Protein AF-A0A7Y5W1D4-F1 (afdb_monomer_lite)

Secondary structure (DSSP, 8-state):
-----HHHHHHHHHHHHHHHHHHHHHHHHH--GGGHHHHHHHHHHHHHHHHHHHTTTS-PPPP----

Radius of gyration: 18.23 Å; chains: 1; bounding box: 48×29×47 Å

pLDDT: mean 84.53, std 14.9, range [45.34, 97.25]

Structure (mmCIF, N/CA/C/O backbone):
data_AF-A0A7Y5W1D4-F1
#
_entry.id   AF-A0A7Y5W1D4-F1
#
loop_
_atom_site.group_PDB
_atom_site.id
_atom_site.type_symbol
_atom_site.label_atom_id
_atom_site.label_alt_id
_atom_site.label_comp_id
_atom_site.label_asym_id
_atom_site.label_entity_id
_atom_site.label_seq_id
_atom_site.pdbx_PDB_ins_code
_atom_site.Cartn_x
_atom_site.Cartn_y
_atom_site.Cartn_z
_atom_site.occupancy
_atom_site.B_iso_or_equiv
_atom_site.auth_seq_id
_atom_site.auth_comp_id
_atom_site.auth_asym_id
_atom_site.auth_atom_id
_atom_site.pdbx_PDB_model_num
ATOM 1 N N . MET A 1 1 ? -8.490 -9.221 22.657 1.00 45.34 1 MET A N 1
ATOM 2 C CA . MET A 1 1 ? -9.230 -8.044 22.160 1.00 45.34 1 MET A CA 1
ATOM 3 C C . MET A 1 1 ? -8.250 -7.190 21.372 1.00 45.34 1 MET A C 1
ATOM 5 O O . MET A 1 1 ? -7.592 -6.336 21.952 1.00 45.34 1 MET A O 1
ATOM 9 N N . LEU A 1 2 ? -8.051 -7.480 20.085 1.00 58.78 2 LEU A N 1
ATOM 10 C CA . LEU A 1 2 ? -7.387 -6.522 19.201 1.00 58.78 2 LEU A CA 1
ATOM 11 C C . LEU A 1 2 ? -8.448 -5.477 18.859 1.00 58.78 2 LEU A C 1
ATOM 13 O O . LEU A 1 2 ? -9.251 -5.673 17.956 1.00 58.78 2 LEU A O 1
ATOM 17 N N . THR A 1 3 ? -8.538 -4.428 19.674 1.00 68.25 3 THR A N 1
ATOM 18 C CA . THR A 1 3 ? -9.450 -3.316 19.399 1.00 68.25 3 THR A CA 1
ATOM 19 C C . THR A 1 3 ? -8.963 -2.585 18.155 1.00 68.25 3 THR A C 1
ATOM 21 O O . THR A 1 3 ? -7.776 -2.268 18.043 1.00 68.25 3 THR A O 1
ATOM 24 N N . PHE A 1 4 ? -9.880 -2.304 17.231 1.00 77.69 4 PHE A N 1
ATOM 25 C CA . PHE A 1 4 ? -9.584 -1.524 16.036 1.00 77.69 4 PHE A CA 1
ATOM 26 C C . PHE A 1 4 ? -9.023 -0.142 16.409 1.00 77.69 4 PHE A C 1
ATOM 28 O O . PHE A 1 4 ? -9.612 0.587 17.208 1.00 77.69 4 PHE A O 1
ATOM 35 N N . SER A 1 5 ? -7.876 0.219 15.828 1.00 85.50 5 SER A N 1
ATOM 36 C CA . SER A 1 5 ? -7.211 1.506 16.051 1.00 85.50 5 SER A CA 1
ATOM 37 C C . SER A 1 5 ? -7.128 2.294 14.750 1.00 85.50 5 SER A C 1
ATOM 39 O O . SER A 1 5 ? -6.389 1.930 13.834 1.00 85.50 5 SER A O 1
ATOM 41 N N . TRP A 1 6 ? -7.842 3.420 14.696 1.00 83.31 6 TRP A N 1
ATOM 42 C CA . TRP A 1 6 ? -7.844 4.333 13.549 1.00 83.31 6 TRP A CA 1
ATOM 43 C C . TRP A 1 6 ? -6.452 4.871 13.201 1.00 83.31 6 TRP A C 1
ATOM 45 O O . TRP A 1 6 ? -6.117 5.002 12.026 1.00 83.31 6 TRP A O 1
ATOM 55 N N . GLY A 1 7 ? -5.617 5.148 14.208 1.00 89.06 7 GLY A N 1
ATOM 56 C CA . GLY A 1 7 ? -4.248 5.615 13.980 1.00 89.06 7 GLY A CA 1
ATOM 57 C C . GLY A 1 7 ? -3.387 4.554 13.293 1.00 89.06 7 GLY A C 1
ATOM 58 O O . GLY A 1 7 ? -2.721 4.844 12.302 1.00 89.06 7 GLY A O 1
ATOM 59 N N . ALA A 1 8 ? -3.455 3.308 13.770 1.00 86.69 8 ALA A N 1
ATOM 60 C CA . ALA A 1 8 ? -2.738 2.194 13.153 1.00 86.69 8 ALA A CA 1
ATOM 61 C C . ALA A 1 8 ? -3.238 1.915 11.726 1.00 86.69 8 ALA A C 1
ATOM 63 O O . ALA A 1 8 ? -2.427 1.661 10.838 1.00 86.69 8 ALA A O 1
ATOM 64 N N . PHE A 1 9 ? -4.549 2.031 11.492 1.00 88.06 9 PHE A N 1
ATOM 65 C CA . PHE A 1 9 ? -5.150 1.881 10.167 1.00 88.06 9 PHE A CA 1
ATOM 66 C C . PHE A 1 9 ? -4.615 2.910 9.163 1.00 88.06 9 PHE A C 1
ATOM 68 O O . PHE A 1 9 ? -4.201 2.535 8.070 1.00 88.06 9 PHE A O 1
ATOM 75 N N . LEU A 1 10 ? -4.558 4.194 9.533 1.00 92.12 10 LEU A N 1
ATOM 76 C CA . LEU A 1 10 ? -4.050 5.245 8.642 1.00 92.12 10 LEU A CA 1
ATOM 77 C C . LEU A 1 10 ? -2.570 5.056 8.296 1.00 92.12 10 LEU A C 1
ATOM 79 O O . LEU A 1 10 ? -2.180 5.246 7.145 1.00 92.12 10 LEU A O 1
ATOM 83 N N . VAL A 1 11 ? -1.751 4.647 9.270 1.00 93.19 11 VAL A N 1
ATOM 84 C CA . VAL A 1 11 ? -0.337 4.318 9.030 1.00 93.19 11 VAL A CA 1
ATOM 85 C C . VAL A 1 11 ? -0.220 3.146 8.057 1.00 93.19 11 VAL A C 1
ATOM 87 O O . VAL A 1 11 ? 0.568 3.207 7.115 1.00 93.19 11 VAL A O 1
ATOM 90 N N . TYR A 1 12 ? -1.041 2.110 8.239 1.00 90.62 12 TYR A N 1
ATOM 91 C CA . TYR A 1 12 ? -1.090 0.969 7.330 1.00 90.62 12 TYR A CA 1
ATOM 92 C C . TYR A 1 12 ? -1.513 1.357 5.915 1.00 90.62 12 TYR A C 1
ATOM 94 O O . TYR A 1 12 ? -0.889 0.922 4.950 1.00 90.62 12 TYR A O 1
ATOM 102 N N . LEU A 1 13 ? -2.536 2.201 5.786 1.00 93.62 13 LEU A N 1
ATOM 103 C CA . LEU A 1 13 ? -3.010 2.696 4.49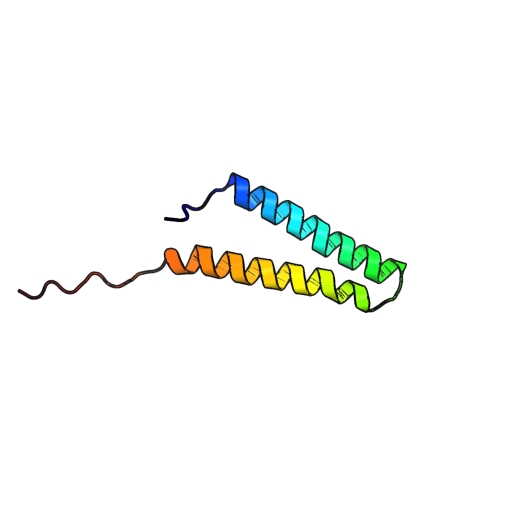9 1.00 93.62 13 LEU A CA 1
ATOM 104 C C . LEU A 1 13 ? -1.914 3.496 3.783 1.00 93.62 13 LEU A C 1
ATOM 106 O O . LEU A 1 13 ? -1.662 3.277 2.601 1.00 93.62 13 LEU A O 1
ATOM 110 N N . ALA A 1 14 ? -1.212 4.377 4.501 1.00 96.25 14 ALA A N 1
ATOM 111 C CA . ALA A 1 14 ? -0.090 5.130 3.949 1.00 96.25 14 ALA A CA 1
ATOM 112 C C . ALA A 1 14 ? 1.054 4.204 3.501 1.00 96.25 14 ALA A C 1
ATOM 114 O O . ALA A 1 14 ? 1.572 4.357 2.394 1.00 96.25 14 ALA A O 1
ATOM 115 N N . ALA A 1 15 ? 1.412 3.209 4.318 1.00 95.00 15 ALA A N 1
ATOM 116 C CA . ALA A 1 15 ? 2.424 2.215 3.967 1.00 95.00 15 ALA A CA 1
ATOM 117 C C . ALA A 1 15 ? 2.024 1.404 2.722 1.00 95.00 15 ALA A C 1
ATOM 119 O O . ALA A 1 15 ? 2.853 1.197 1.836 1.00 95.00 15 ALA A O 1
ATOM 120 N N .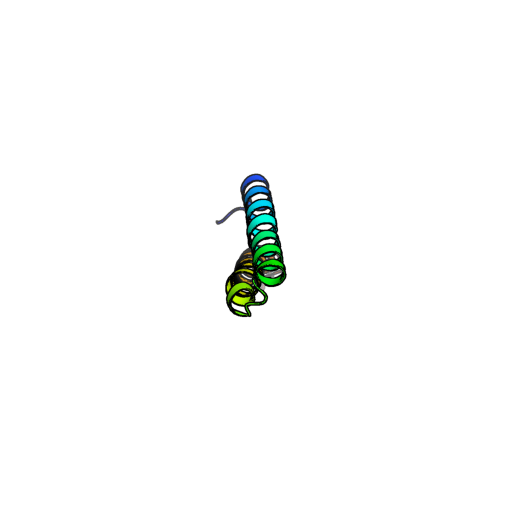 LEU A 1 16 ? 0.753 1.004 2.615 1.00 96.12 16 LEU A N 1
ATOM 121 C CA . LEU A 1 16 ? 0.220 0.297 1.452 1.00 96.12 16 LEU A CA 1
ATOM 122 C C . LEU A 1 16 ? 0.321 1.151 0.185 1.00 96.12 16 LEU A C 1
ATOM 124 O O . LEU A 1 16 ? 0.805 0.667 -0.835 1.00 96.12 16 LEU A O 1
ATOM 128 N N . VAL A 1 17 ? -0.084 2.423 0.252 1.00 97.12 17 VAL A N 1
ATOM 129 C CA . VAL A 1 17 ? 0.002 3.358 -0.881 1.00 97.12 17 VAL A CA 1
ATOM 130 C C . VAL A 1 17 ? 1.449 3.539 -1.333 1.00 97.12 17 VAL A C 1
ATOM 132 O O . VAL A 1 17 ? 1.718 3.483 -2.531 1.00 97.12 17 VAL A O 1
ATOM 135 N N . LEU A 1 18 ? 2.393 3.702 -0.401 1.00 97.25 18 LEU A N 1
ATOM 136 C CA . LEU A 1 18 ? 3.813 3.829 -0.737 1.00 97.25 18 LEU A CA 1
ATOM 137 C C . LEU A 1 18 ? 4.384 2.540 -1.335 1.00 97.25 18 LEU A C 1
ATOM 139 O O . LEU A 1 18 ? 5.138 2.609 -2.303 1.00 97.25 18 LEU A O 1
ATOM 143 N N . MET A 1 19 ? 4.018 1.372 -0.807 1.00 96.75 19 MET A N 1
ATOM 144 C CA . MET A 1 19 ? 4.511 0.093 -1.318 1.00 96.75 19 MET A CA 1
ATOM 145 C C . MET A 1 19 ? 3.959 -0.219 -2.710 1.00 96.75 19 MET A C 1
ATOM 147 O O . MET A 1 19 ? 4.723 -0.549 -3.617 1.00 96.75 19 MET A O 1
ATOM 151 N N . VAL A 1 20 ? 2.649 -0.070 -2.905 1.00 96.81 20 VAL A N 1
ATOM 152 C CA . VAL A 1 20 ? 1.991 -0.292 -4.199 1.00 96.81 20 VAL A CA 1
ATOM 153 C C . VAL A 1 20 ? 2.441 0.758 -5.213 1.00 96.81 20 VAL A C 1
ATOM 155 O O . VAL A 1 20 ? 2.832 0.410 -6.325 1.00 96.81 20 VAL A O 1
ATOM 158 N N . GLY A 1 21 ? 2.462 2.035 -4.825 1.00 97.12 21 GLY A N 1
ATOM 159 C CA . GLY A 1 21 ? 2.927 3.133 -5.672 1.00 97.12 21 GLY A CA 1
ATOM 160 C C . GLY A 1 21 ? 4.399 2.993 -6.062 1.00 97.12 21 GLY A C 1
ATOM 161 O O . GLY A 1 21 ? 4.735 3.122 -7.237 1.00 97.12 21 GLY A O 1
ATOM 162 N N . GLY A 1 22 ? 5.271 2.651 -5.112 1.00 95.94 22 GLY A N 1
ATOM 163 C CA . GLY A 1 22 ? 6.683 2.360 -5.367 1.00 95.94 22 GLY A CA 1
ATOM 164 C C . GLY A 1 22 ? 6.882 1.131 -6.257 1.00 95.94 22 GLY A C 1
ATOM 165 O O . GLY A 1 22 ? 7.736 1.148 -7.142 1.00 95.94 22 GLY A O 1
ATOM 166 N N . GLY A 1 23 ? 6.054 0.097 -6.087 1.00 95.69 23 GLY A N 1
ATOM 167 C CA . GLY A 1 23 ? 6.016 -1.068 -6.968 1.00 95.69 23 GLY A CA 1
ATOM 168 C C . GLY A 1 23 ? 5.653 -0.694 -8.404 1.00 95.69 23 GLY A C 1
ATOM 169 O O . GLY A 1 23 ? 6.378 -1.052 -9.327 1.00 95.69 23 GLY A O 1
ATOM 170 N N . PHE A 1 24 ? 4.593 0.092 -8.614 1.00 97.06 24 PHE A N 1
ATOM 171 C CA . PHE A 1 24 ? 4.228 0.568 -9.953 1.00 97.06 24 PHE A CA 1
ATOM 172 C C . PHE A 1 24 ? 5.307 1.458 -10.564 1.00 97.06 24 PHE A C 1
ATOM 174 O O . PHE A 1 24 ? 5.649 1.288 -11.733 1.00 97.06 24 PHE A O 1
ATOM 181 N N . TYR A 1 25 ? 5.879 2.370 -9.779 1.00 97.06 25 TYR A N 1
ATOM 182 C CA . TYR A 1 25 ? 6.978 3.214 -10.234 1.00 97.06 25 TYR A CA 1
ATOM 183 C C . TYR A 1 25 ? 8.186 2.376 -10.677 1.00 97.06 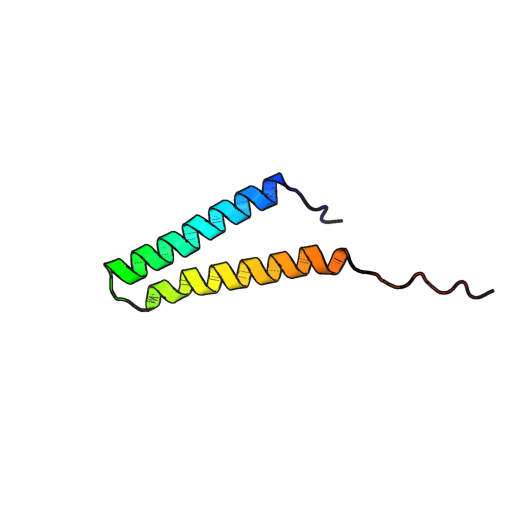25 TYR A C 1
ATOM 185 O O . TYR A 1 25 ? 8.709 2.573 -11.773 1.00 97.06 25 TYR A O 1
ATOM 193 N N . GLY A 1 26 ? 8.587 1.389 -9.871 1.00 94.81 26 GLY A N 1
ATOM 194 C CA . GLY A 1 26 ? 9.661 0.458 -10.211 1.00 94.81 26 GLY A CA 1
ATOM 195 C C . GLY A 1 26 ? 9.343 -0.383 -11.448 1.00 94.81 26 GLY A C 1
ATOM 196 O O . GLY A 1 26 ? 10.206 -0.545 -12.310 1.00 94.81 26 GLY A O 1
ATOM 197 N N . LEU A 1 27 ? 8.104 -0.858 -11.586 1.00 95.75 27 LEU A N 1
ATOM 198 C CA . LEU A 1 27 ? 7.643 -1.624 -12.745 1.00 95.75 27 LEU A CA 1
ATOM 199 C C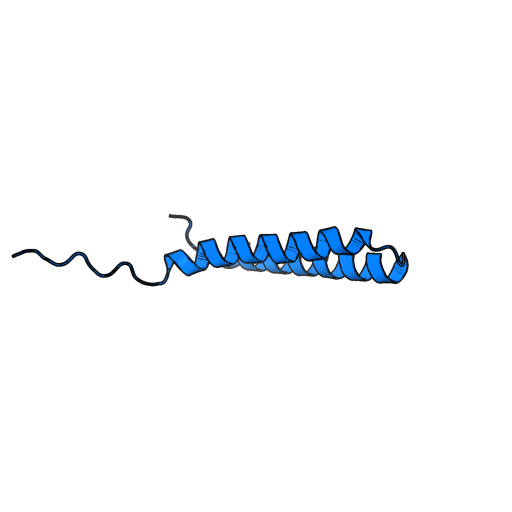 . LEU A 1 27 ? 7.737 -0.804 -14.037 1.00 95.75 27 LEU A C 1
ATOM 201 O O . LEU A 1 27 ? 8.277 -1.293 -15.025 1.00 95.75 27 LEU A O 1
ATOM 205 N N . LEU A 1 28 ? 7.257 0.444 -14.021 1.00 96.88 28 LEU A N 1
ATOM 206 C CA . LEU A 1 28 ? 7.278 1.330 -15.188 1.00 96.88 28 LEU A CA 1
ATOM 207 C C . LEU A 1 28 ? 8.701 1.742 -15.572 1.00 96.88 28 LEU A C 1
ATOM 209 O O . LEU A 1 28 ? 9.038 1.732 -16.752 1.00 96.88 28 LEU A O 1
ATOM 213 N N . MET A 1 29 ? 9.541 2.077 -14.589 1.00 96.38 29 MET A N 1
ATOM 214 C CA . MET A 1 29 ? 10.903 2.550 -14.851 1.00 96.38 29 MET A CA 1
ATOM 215 C C . MET A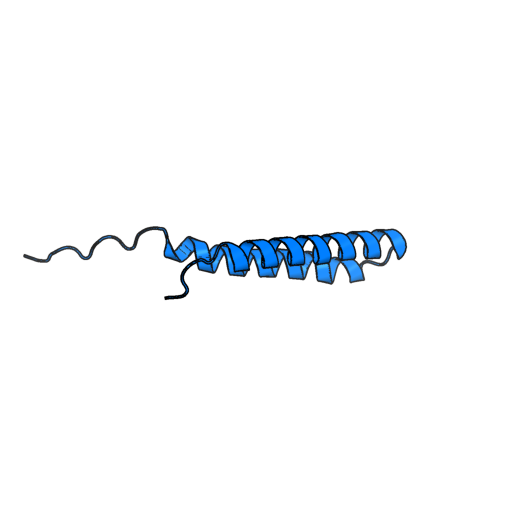 1 29 ? 11.860 1.435 -15.270 1.00 96.38 29 MET A C 1
ATOM 217 O O . MET A 1 29 ? 12.750 1.666 -16.082 1.00 96.38 29 MET A O 1
ATOM 221 N N . SER A 1 30 ? 11.709 0.233 -14.711 1.00 94.38 30 SER A N 1
ATOM 222 C CA . SER A 1 30 ? 12.595 -0.894 -15.028 1.00 94.38 30 SER A CA 1
ATOM 223 C C . SER A 1 30 ? 12.083 -1.777 -16.165 1.00 94.38 30 SER A C 1
ATOM 225 O O . SER A 1 30 ? 12.862 -2.542 -16.728 1.00 94.38 30 SER A O 1
ATOM 227 N N . GLY A 1 31 ? 10.777 -1.742 -16.462 1.00 94.12 31 GLY A N 1
ATOM 228 C CA . GLY A 1 31 ? 10.121 -2.709 -17.346 1.00 94.12 31 GLY A CA 1
ATOM 229 C C . GLY A 1 31 ? 10.171 -4.152 -16.825 1.00 94.12 31 GLY A C 1
ATOM 230 O O . GLY A 1 31 ? 9.856 -5.083 -17.564 1.00 94.12 31 GLY A O 1
ATOM 231 N N . HIS A 1 32 ? 10.596 -4.363 -15.574 1.00 94.62 32 HIS A N 1
ATOM 232 C CA . HIS A 1 32 ? 10.884 -5.688 -15.045 1.00 94.62 32 HIS A CA 1
ATOM 233 C C . HIS A 1 32 ? 9.709 -6.219 -14.210 1.00 94.62 32 HIS A C 1
ATOM 235 O O . HIS A 1 32 ? 9.328 -5.595 -13.213 1.00 94.62 32 HIS A O 1
ATOM 241 N N . PRO A 1 33 ? 9.169 -7.414 -14.520 1.00 94.38 33 PRO A N 1
ATOM 242 C CA . PRO A 1 33 ? 7.964 -7.935 -13.870 1.00 94.38 33 PRO A CA 1
ATOM 243 C C . PRO A 1 33 ? 8.148 -8.239 -12.378 1.00 94.38 33 PRO A C 1
ATOM 245 O O . PRO A 1 33 ? 7.165 -8.371 -11.660 1.00 94.38 33 PRO A O 1
ATOM 248 N N . ALA A 1 34 ? 9.385 -8.310 -11.875 1.00 93.81 34 ALA A N 1
ATOM 249 C CA . ALA A 1 34 ? 9.661 -8.517 -10.448 1.00 93.81 34 ALA A CA 1
ATOM 250 C C . ALA A 1 34 ? 8.981 -7.479 -9.536 1.00 93.81 34 ALA A C 1
ATOM 252 O O . ALA A 1 34 ? 8.622 -7.800 -8.406 1.00 93.81 34 ALA A O 1
ATOM 253 N N . PHE A 1 35 ? 8.740 -6.260 -10.026 1.00 93.31 35 PHE A N 1
ATOM 254 C CA . PHE A 1 35 ? 8.043 -5.225 -9.261 1.00 93.31 35 PHE A CA 1
ATOM 255 C C . PHE A 1 35 ? 6.536 -5.473 -9.094 1.00 93.31 35 PHE A C 1
ATOM 257 O O . PHE A 1 35 ? 5.903 -4.815 -8.273 1.00 93.31 35 PHE A O 1
ATOM 264 N N . LEU A 1 36 ? 5.963 -6.474 -9.772 1.00 94.88 36 LEU A N 1
ATOM 265 C CA . LEU A 1 36 ? 4.628 -6.980 -9.439 1.00 94.88 36 LEU A CA 1
ATOM 266 C C . LEU A 1 36 ? 4.599 -7.634 -8.053 1.00 94.88 36 LEU A C 1
ATOM 268 O O . LEU A 1 36 ? 3.578 -7.561 -7.377 1.00 94.88 36 LEU A O 1
ATOM 272 N N . ALA A 1 37 ? 5.704 -8.234 -7.599 1.00 94.69 37 ALA A N 1
ATOM 273 C CA . ALA A 1 37 ? 5.759 -8.921 -6.311 1.00 94.69 37 ALA A CA 1
ATOM 274 C C . ALA A 1 37 ? 5.412 -8.008 -5.117 1.00 94.69 37 ALA A C 1
ATOM 276 O O . ALA A 1 37 ? 4.490 -8.358 -4.382 1.00 94.69 37 ALA A O 1
ATOM 277 N N . PRO A 1 38 ? 6.052 -6.837 -4.912 1.00 93.19 38 PRO A N 1
ATOM 278 C CA . PRO A 1 38 ? 5.679 -5.940 -3.815 1.00 93.19 38 PRO A CA 1
ATOM 279 C C . PRO A 1 38 ? 4.243 -5.404 -3.925 1.00 93.19 38 PRO A C 1
ATOM 281 O O . PRO A 1 38 ? 3.589 -5.231 -2.899 1.00 93.19 38 PRO A O 1
ATOM 284 N N . ILE A 1 39 ? 3.720 -5.199 -5.143 1.00 96.19 39 ILE A N 1
ATOM 285 C CA . ILE A 1 39 ? 2.324 -4.778 -5.360 1.00 96.19 39 ILE A CA 1
ATOM 286 C C . ILE A 1 39 ? 1.365 -5.863 -4.859 1.00 96.19 39 ILE A C 1
ATOM 288 O O . ILE A 1 39 ? 0.500 -5.599 -4.026 1.00 96.19 39 ILE A O 1
ATOM 292 N N . LEU A 1 40 ? 1.541 -7.093 -5.346 1.00 97.12 40 LEU A N 1
ATOM 293 C CA . LEU A 1 40 ? 0.674 -8.222 -5.015 1.00 97.12 40 LEU A CA 1
ATOM 294 C C . LEU A 1 40 ? 0.785 -8.601 -3.537 1.00 97.12 40 LEU A C 1
ATOM 296 O O . LEU A 1 40 ? -0.236 -8.802 -2.886 1.00 97.12 40 LEU A O 1
ATOM 300 N N . MET A 1 41 ? 2.002 -8.634 -2.990 1.00 95.12 41 MET A N 1
ATOM 301 C CA . MET A 1 41 ? 2.235 -8.909 -1.570 1.00 95.12 41 MET A CA 1
ATOM 302 C C . MET A 1 41 ? 1.573 -7.865 -0.673 1.00 95.12 41 MET A C 1
ATOM 304 O O . MET A 1 41 ? 0.965 -8.228 0.330 1.00 95.12 41 MET A O 1
ATOM 308 N N . GLY A 1 42 ? 1.644 -6.583 -1.036 1.00 93.81 42 GLY A N 1
ATOM 309 C CA . GLY A 1 42 ? 0.991 -5.516 -0.284 1.00 93.81 42 GLY A CA 1
ATOM 310 C C . GLY A 1 42 ? -0.517 -5.614 -0.266 1.00 93.81 42 GLY A C 1
ATOM 311 O O . GLY A 1 42 ? -1.120 -5.571 0.804 1.00 93.81 42 GLY A O 1
ATOM 312 N N . LEU A 1 43 ? -1.119 -5.777 -1.442 1.00 96.00 43 LEU A N 1
ATOM 313 C CA . LEU A 1 43 ? -2.567 -5.904 -1.569 1.00 96.00 43 LEU A CA 1
ATOM 314 C C . LEU A 1 43 ? -3.083 -7.157 -0.855 1.00 96.00 43 LEU A C 1
ATOM 316 O O . LEU A 1 43 ? -4.078 -7.085 -0.140 1.00 96.00 43 LEU A O 1
ATOM 320 N N . PHE A 1 44 ? -2.382 -8.285 -0.993 1.00 96.06 44 PHE A N 1
ATOM 321 C CA . PHE A 1 44 ? -2.755 -9.530 -0.330 1.00 96.06 44 PHE A CA 1
ATOM 322 C C . PHE A 1 44 ? -2.639 -9.432 1.194 1.00 96.06 44 PHE A C 1
ATOM 324 O O . PHE A 1 44 ? -3.555 -9.828 1.910 1.00 96.06 44 PHE A O 1
ATOM 331 N N . PHE A 1 45 ? -1.546 -8.860 1.701 1.00 91.75 45 PHE A N 1
ATOM 332 C CA . PHE A 1 45 ? -1.377 -8.661 3.137 1.00 91.75 45 PHE A CA 1
ATOM 333 C C . PHE A 1 45 ? -2.449 -7.728 3.713 1.00 91.75 45 PHE A C 1
ATOM 335 O O . PHE A 1 45 ? -3.039 -8.036 4.746 1.00 91.75 45 PHE A O 1
ATOM 342 N N . PHE A 1 46 ? -2.755 -6.627 3.019 1.00 93.31 46 PHE A N 1
ATOM 343 C CA . PHE A 1 46 ? -3.834 -5.725 3.417 1.00 93.31 46 PHE A CA 1
ATOM 344 C C . PHE A 1 46 ? -5.185 -6.438 3.478 1.00 93.31 46 PHE A C 1
ATOM 346 O O . PHE A 1 46 ? -5.902 -6.271 4.459 1.00 93.31 46 PHE A O 1
ATOM 353 N N . TYR A 1 47 ? -5.505 -7.261 2.475 1.00 92.00 47 TYR A N 1
ATOM 354 C CA . TYR A 1 47 ? -6.725 -8.065 2.467 1.00 92.00 47 TYR A CA 1
ATOM 355 C C . TYR A 1 47 ? -6.817 -8.971 3.701 1.00 92.00 47 TYR A C 1
ATOM 357 O O . TYR A 1 47 ? -7.803 -8.905 4.424 1.00 92.00 47 TYR A O 1
ATOM 365 N N . LEU A 1 48 ? -5.769 -9.744 4.010 1.00 90.81 48 LEU A N 1
ATOM 366 C CA . LEU A 1 48 ? -5.766 -10.614 5.194 1.00 90.81 48 LEU A CA 1
ATOM 367 C C .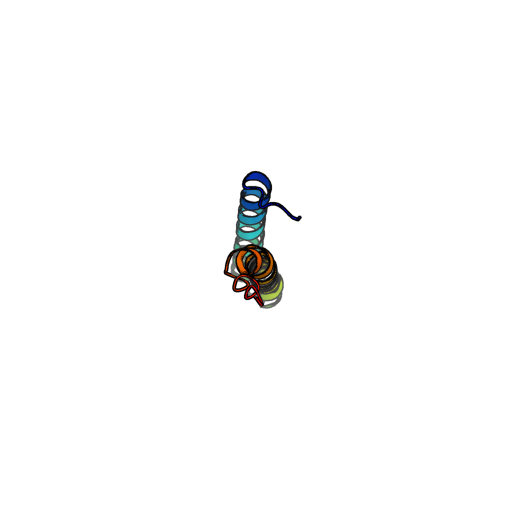 LEU A 1 48 ? -5.970 -9.831 6.497 1.00 90.81 48 LEU A C 1
ATOM 369 O O . LEU A 1 48 ? -6.713 -10.264 7.376 1.00 90.81 48 LEU A O 1
ATOM 373 N N . CYS A 1 49 ? -5.314 -8.677 6.632 1.00 87.06 49 CYS A N 1
ATOM 374 C CA . CYS A 1 49 ? -5.487 -7.822 7.802 1.00 87.06 49 CYS A CA 1
ATOM 375 C C . CYS A 1 49 ? -6.892 -7.217 7.881 1.00 87.06 49 CYS A C 1
ATOM 377 O O . CYS A 1 49 ? -7.413 -7.054 8.981 1.00 87.06 49 CYS A O 1
ATOM 379 N N . TRP A 1 50 ? -7.492 -6.874 6.744 1.00 86.81 50 TRP A N 1
ATOM 380 C CA . TRP A 1 50 ? -8.846 -6.340 6.677 1.00 86.81 50 TRP A CA 1
ATOM 381 C C . TRP A 1 50 ? -9.887 -7.384 7.083 1.00 86.81 50 TRP A C 1
ATOM 383 O O . TRP A 1 50 ? -10.684 -7.113 7.977 1.00 86.81 50 TRP A O 1
ATOM 393 N N . GLU A 1 51 ? -9.823 -8.587 6.508 1.00 86.19 51 GLU A N 1
ATOM 394 C CA . GLU A 1 51 ? -10.722 -9.697 6.852 1.00 86.19 51 GLU A CA 1
ATOM 395 C C . GLU A 1 51 ? -10.653 -10.018 8.350 1.00 86.19 51 GLU A C 1
ATOM 397 O O . GLU A 1 51 ? -11.679 -10.059 9.022 1.00 86.19 51 GLU A O 1
ATOM 402 N N . ALA A 1 52 ? -9.445 -10.102 8.920 1.00 82.81 52 ALA A N 1
ATOM 403 C CA . ALA A 1 52 ? -9.263 -10.353 10.351 1.00 82.81 52 ALA A CA 1
ATOM 404 C C . ALA A 1 52 ? -9.885 -9.268 11.254 1.00 82.81 52 ALA A C 1
ATOM 406 O O . ALA A 1 52 ? -10.258 -9.544 12.395 1.00 82.81 52 ALA A O 1
ATOM 407 N N . VAL A 1 53 ? -9.978 -8.026 10.775 1.00 77.44 53 VAL A N 1
ATOM 408 C CA . VAL A 1 53 ? -10.605 -6.921 11.510 1.00 77.44 53 VAL A CA 1
ATOM 409 C C . VAL A 1 53 ? -12.126 -6.952 11.357 1.00 77.44 53 VAL A C 1
ATOM 411 O O . VAL A 1 53 ? -12.831 -6.762 12.348 1.00 77.44 53 VAL A O 1
ATOM 414 N N . VAL A 1 54 ? -12.636 -7.189 10.146 1.00 76.00 54 VAL A N 1
ATOM 415 C CA . VAL A 1 54 ? -14.072 -7.111 9.835 1.00 76.00 54 VAL A CA 1
ATOM 416 C C . VAL A 1 54 ? -14.841 -8.359 10.275 1.00 76.00 54 VAL A C 1
ATOM 418 O O . VAL A 1 54 ? -15.926 -8.206 10.828 1.00 76.00 54 VAL A O 1
ATOM 421 N N . GLU A 1 55 ? -14.278 -9.568 10.169 1.00 65.19 55 GLU A N 1
ATOM 422 C CA . GLU A 1 55 ? -14.934 -10.809 10.635 1.00 65.19 55 GLU A CA 1
ATOM 423 C C . GLU A 1 55 ? -15.221 -10.812 12.146 1.00 65.19 55 GLU A C 1
ATOM 425 O O . GLU A 1 55 ? -16.060 -11.568 12.624 1.00 65.19 55 GLU A O 1
ATOM 430 N N . THR A 1 56 ? -14.569 -9.944 12.925 1.00 61.00 56 THR A N 1
ATOM 431 C CA . THR A 1 56 ? -14.858 -9.817 14.363 1.00 61.00 56 THR A CA 1
ATOM 432 C C . THR A 1 56 ? -16.114 -8.967 14.647 1.00 61.00 56 THR A C 1
ATOM 434 O O . THR A 1 56 ? -16.522 -8.856 15.804 1.00 61.00 56 THR A O 1
ATOM 437 N N . GLY A 1 57 ? -16.699 -8.325 13.627 1.00 55.00 57 GLY A N 1
ATOM 438 C CA . GLY A 1 57 ? -17.815 -7.379 13.745 1.00 55.00 57 GLY A CA 1
ATOM 439 C C . GLY A 1 57 ? -19.205 -7.947 13.438 1.00 55.00 57 GLY A C 1
ATOM 440 O O . GLY A 1 57 ? -20.174 -7.430 13.990 1.00 55.00 57 GLY A O 1
ATOM 441 N N . ASP A 1 58 ? -19.303 -9.012 12.637 1.00 59.19 58 ASP A N 1
ATOM 442 C CA . ASP A 1 58 ? -20.580 -9.577 12.181 1.00 59.19 58 ASP A CA 1
ATOM 443 C C . ASP A 1 58 ? -20.908 -10.908 12.897 1.00 59.19 58 ASP A C 1
ATOM 445 O O . ASP A 1 58 ? -20.436 -11.985 12.544 1.00 59.19 58 ASP A O 1
ATOM 449 N N . ASP A 1 59 ? -21.724 -10.790 13.950 1.00 54.69 59 ASP A N 1
ATOM 450 C CA . ASP A 1 59 ? -22.673 -11.768 14.508 1.00 54.69 59 ASP A CA 1
ATOM 451 C C . ASP A 1 59 ? -22.254 -13.248 14.680 1.00 54.69 59 ASP A C 1
ATOM 453 O O . ASP A 1 59 ? -22.557 -14.125 13.868 1.00 54.69 59 ASP A O 1
ATOM 457 N N . LEU A 1 60 ? -21.794 -13.591 15.891 1.00 60.41 60 LEU A N 1
ATOM 458 C CA . LEU A 1 60 ? -22.212 -14.863 16.493 1.00 60.41 60 LEU A CA 1
ATOM 459 C C . LEU A 1 60 ? -23.673 -14.702 16.955 1.00 60.41 60 LEU A C 1
ATOM 461 O O . LEU A 1 60 ? -23.936 -13.816 17.775 1.00 60.41 60 LEU A O 1
ATOM 465 N N . PRO A 1 61 ? -24.628 -15.537 16.495 1.00 65.38 61 PRO A N 1
ATOM 466 C CA . PRO A 1 61 ? -25.994 -15.473 16.997 1.00 65.38 61 PRO A CA 1
ATOM 467 C C . PRO A 1 61 ? -25.984 -15.653 18.524 1.00 65.38 61 PRO A C 1
ATOM 469 O O . PRO A 1 61 ? -25.238 -16.499 19.034 1.00 65.38 61 PRO A O 1
ATOM 472 N N . PRO A 1 62 ? -26.779 -14.868 19.278 1.00 64.31 62 PRO A N 1
ATOM 473 C CA . PRO A 1 62 ? -26.788 -14.947 20.732 1.00 64.31 62 PRO A CA 1
ATOM 474 C C . PRO A 1 62 ? -27.080 -16.392 21.159 1.00 64.31 62 PRO A C 1
ATOM 476 O O . PRO A 1 62 ? -27.985 -17.014 20.591 1.00 64.31 62 PRO A O 1
ATOM 479 N N . PRO A 1 63 ? -26.343 -16.950 22.141 1.00 65.31 63 PRO A N 1
ATOM 480 C CA . PRO A 1 63 ? -26.568 -18.313 22.591 1.00 65.31 63 PRO A CA 1
ATOM 481 C C . PRO A 1 63 ? -28.027 -18.443 23.021 1.00 65.31 63 PRO A C 1
ATOM 483 O O . PRO A 1 63 ? -28.498 -17.730 23.913 1.00 65.31 63 PRO A O 1
ATOM 486 N N . HIS A 1 64 ? -28.753 -19.319 22.328 1.00 63.22 64 HIS A N 1
ATOM 487 C CA . HIS A 1 64 ? -30.154 -19.610 22.589 1.00 63.22 64 HIS A CA 1
ATOM 488 C C . HIS A 1 64 ? -30.287 -19.929 24.082 1.00 63.22 64 HIS A C 1
ATOM 490 O O . HIS A 1 64 ? -29.738 -20.926 24.551 1.00 63.22 64 HIS A O 1
ATOM 496 N N . LYS A 1 65 ? -30.973 -19.071 24.851 1.00 56.72 65 LYS A N 1
ATOM 497 C CA . LYS A 1 65 ? -31.309 -19.370 26.249 1.00 56.72 65 LYS A CA 1
ATOM 498 C C . LYS A 1 65 ? -32.156 -20.642 26.249 1.00 56.72 65 LYS A C 1
ATOM 500 O O . LYS A 1 65 ? -33.350 -20.582 25.958 1.00 56.72 65 LYS A O 1
ATOM 505 N N . GLN A 1 66 ? -31.531 -21.783 26.532 1.00 54.06 66 GLN A N 1
ATOM 506 C CA . GLN A 1 66 ? -32.232 -23.001 26.910 1.00 54.06 66 GLN A CA 1
ATOM 507 C C . GLN A 1 66 ? -32.899 -22.704 28.255 1.00 54.06 66 GLN A C 1
ATOM 509 O O . GLN A 1 66 ? -32.220 -22.471 29.255 1.00 54.06 66 GLN A O 1
ATOM 514 N N . ARG A 1 67 ? -34.225 -22.554 28.206 1.00 59.03 67 ARG A N 1
ATOM 515 C CA . ARG A 1 67 ? -35.089 -22.536 29.386 1.00 59.03 67 ARG A CA 1
ATOM 516 C C . ARG A 1 67 ? -35.096 -23.905 30.045 1.00 59.03 67 ARG A C 1
ATOM 518 O O . ARG A 1 67 ? -35.043 -24.898 29.287 1.00 59.03 67 ARG A O 1
#

Sequence (67 aa):
MLTFSWGAFLVYLAALVLMVGGGFYGLLMSGHPAFLAPILMGLFFFYLCWEAVVETGDDLPPPHKQR

Foldseek 3Di:
DPDDDPVVVVVLVVVLCCQLVVLVVCCVVVVDCVSVVSNVVSVVVVVVVVCVNCVVPDDPDPPPPPD